Protein AF-A0A090RWK4-F1 (afdb_monomer_lite)

Organism: NCBI:txid990268

pLDDT: mean 87.61, std 13.98, range [47.28, 97.31]

Secondary structure (DSSP, 8-state):
-----TTSBPTTT--B--S-TTT--B-TTT--BSS------

Sequence (41 aa):
MLMLTQGDLCPHCGLIIMMPTDLEPICLGCGKRINDAEEDE

Foldseek 3Di:
DDQDAAQAAQPPPRDGQNHGCVVPQARPVPRDGRDDPPPPD

Structure (mmCIF, N/CA/C/O backbone):
data_AF-A0A090RWK4-F1
#
_entry.id   AF-A0A090RWK4-F1
#
loop_
_atom_site.group_PDB
_atom_site.id
_atom_site.type_symbol
_atom_site.label_atom_id
_atom_site.label_alt_id
_atom_site.label_comp_id
_atom_site.label_asym_id
_atom_site.label_entity_id
_atom_site.label_seq_id
_atom_site.pdbx_PDB_ins_code
_atom_site.Cartn_x
_atom_site.Cartn_y
_atom_site.Cartn_z
_atom_site.occupancy
_atom_site.B_iso_or_equiv
_atom_site.auth_seq_id
_atom_site.auth_comp_id
_atom_site.auth_asym_id
_atom_site.auth_atom_id
_atom_site.pdbx_PDB_model_num
ATOM 1 N N . MET A 1 1 ? 2.891 -11.230 7.790 1.00 59.16 1 MET A N 1
ATOM 2 C CA . MET A 1 1 ? 2.287 -10.536 6.634 1.00 59.16 1 MET A CA 1
ATOM 3 C C . MET A 1 1 ? 3.368 -9.814 5.849 1.00 59.16 1 MET A C 1
ATOM 5 O O . MET A 1 1 ? 4.275 -9.276 6.468 1.00 59.16 1 MET A O 1
ATOM 9 N N . LEU A 1 2 ? 3.311 -9.838 4.516 1.00 70.88 2 LEU A N 1
ATOM 10 C CA . LEU A 1 2 ? 4.171 -9.005 3.668 1.00 70.88 2 LEU A CA 1
ATOM 11 C C . LEU A 1 2 ? 3.612 -7.577 3.695 1.00 70.88 2 LEU A C 1
ATOM 13 O O . LEU A 1 2 ? 2.502 -7.365 3.216 1.00 70.88 2 LEU A O 1
ATOM 17 N N . MET A 1 3 ? 4.348 -6.628 4.275 1.00 87.06 3 MET A N 1
ATOM 18 C CA . MET A 1 3 ? 4.021 -5.205 4.150 1.00 87.06 3 MET A CA 1
ATOM 19 C C . MET A 1 3 ? 4.470 -4.728 2.772 1.00 87.06 3 MET A C 1
ATOM 21 O O . MET A 1 3 ? 5.644 -4.856 2.431 1.00 87.06 3 MET A O 1
ATOM 25 N N . LEU A 1 4 ? 3.532 -4.209 1.984 1.00 92.62 4 LEU A N 1
ATOM 26 C CA . LEU A 1 4 ? 3.815 -3.637 0.672 1.00 92.62 4 LEU A CA 1
ATOM 27 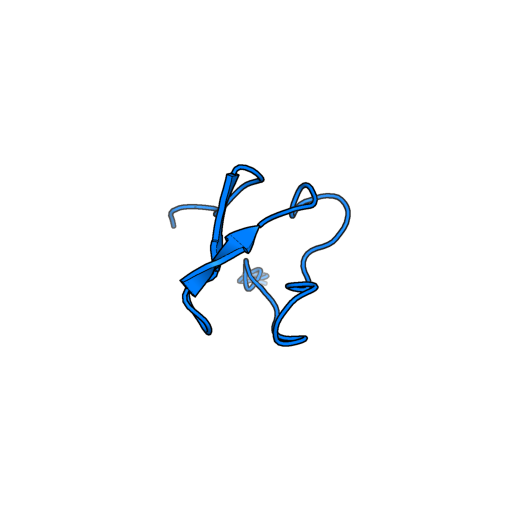C C . LEU A 1 4 ? 4.424 -2.250 0.842 1.00 92.62 4 LEU A C 1
ATOM 29 O O . LEU A 1 4 ? 4.050 -1.523 1.758 1.00 92.62 4 LEU A O 1
ATOM 33 N N . THR A 1 5 ? 5.344 -1.882 -0.040 1.00 95.06 5 THR A N 1
ATOM 34 C CA . THR A 1 5 ? 6.149 -0.662 0.059 1.00 95.06 5 THR A CA 1
ATOM 35 C C . THR A 1 5 ? 6.143 0.126 -1.251 1.00 95.06 5 THR A C 1
ATOM 37 O O . THR A 1 5 ? 5.542 -0.272 -2.251 1.00 95.06 5 THR A O 1
ATOM 40 N N . GLN A 1 6 ? 6.791 1.293 -1.251 1.00 96.12 6 GLN A N 1
ATOM 41 C CA . GLN A 1 6 ? 6.970 2.084 -2.466 1.00 96.12 6 GLN A CA 1
ATOM 42 C C . GLN A 1 6 ? 7.685 1.262 -3.550 1.00 96.12 6 GLN A C 1
ATOM 44 O O . GLN A 1 6 ? 8.728 0.664 -3.302 1.00 96.12 6 GLN A O 1
ATOM 49 N N . GLY A 1 7 ? 7.142 1.279 -4.767 1.00 96.06 7 GLY A N 1
ATOM 50 C CA . GLY A 1 7 ? 7.653 0.502 -5.899 1.00 96.06 7 GLY A CA 1
ATOM 51 C C . GLY A 1 7 ? 6.977 -0.859 -6.093 1.00 96.06 7 GLY A C 1
ATOM 52 O O . GLY A 1 7 ? 7.013 -1.375 -7.210 1.00 96.06 7 GLY A O 1
ATOM 53 N N . ASP A 1 8 ? 6.294 -1.395 -5.077 1.00 96.25 8 ASP A N 1
ATOM 54 C CA . ASP A 1 8 ? 5.448 -2.582 -5.233 1.00 96.25 8 ASP A CA 1
ATOM 55 C C . ASP A 1 8 ? 4.162 -2.251 -6.015 1.00 96.25 8 ASP A C 1
ATOM 57 O O . ASP A 1 8 ? 3.814 -1.086 -6.241 1.00 96.25 8 ASP A O 1
ATOM 61 N N . LEU A 1 9 ? 3.423 -3.281 -6.439 1.00 96.19 9 LEU A N 1
ATOM 62 C CA . LEU A 1 9 ? 2.120 -3.115 -7.087 1.00 96.19 9 LEU A CA 1
ATOM 63 C C . LEU A 1 9 ? 0.995 -3.110 -6.049 1.00 96.19 9 LEU A C 1
ATOM 65 O O . LEU A 1 9 ? 0.898 -4.004 -5.212 1.00 96.19 9 LEU A O 1
ATOM 69 N N . CYS A 1 10 ? 0.097 -2.130 -6.149 1.00 94.88 10 CYS A N 1
ATOM 70 C CA . CYS A 1 10 ? -1.113 -2.074 -5.343 1.00 94.88 10 CYS A CA 1
ATOM 71 C C . CYS A 1 10 ? -1.949 -3.346 -5.571 1.00 94.88 10 CYS A C 1
ATOM 73 O O . CYS A 1 10 ? -2.309 -3.633 -6.717 1.00 94.88 10 CYS A O 1
ATOM 75 N N . PRO A 1 11 ? -2.346 -4.069 -4.510 1.00 93.19 11 PRO A N 1
ATOM 76 C CA . PRO A 1 11 ? -3.037 -5.351 -4.639 1.00 93.19 11 PRO A CA 1
ATOM 77 C C . PRO A 1 11 ? -4.474 -5.186 -5.151 1.00 93.19 11 PRO A C 1
ATOM 79 O O . PRO A 1 11 ? -5.094 -6.141 -5.606 1.00 93.19 11 PRO A O 1
ATOM 82 N N . HIS A 1 12 ? -5.008 -3.962 -5.099 1.00 94.81 12 HIS A N 1
ATOM 83 C CA . HIS A 1 12 ? -6.376 -3.658 -5.504 1.00 94.81 12 HIS A CA 1
ATOM 84 C C . HIS A 1 12 ? -6.520 -3.282 -6.975 1.00 94.81 12 HIS A C 1
ATOM 86 O O . HIS A 1 12 ? -7.570 -3.537 -7.561 1.00 94.81 12 HIS A O 1
ATOM 92 N N . CYS A 1 13 ? -5.518 -2.612 -7.55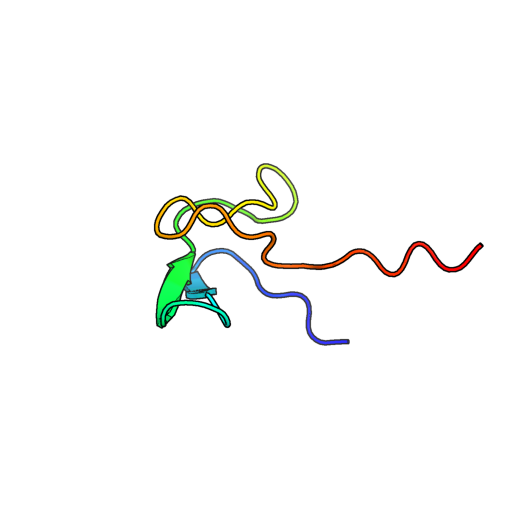1 1.00 97.19 13 CYS A N 1
ATOM 93 C CA . CYS A 1 13 ? -5.609 -2.045 -8.901 1.00 97.19 13 CYS A CA 1
ATOM 94 C C . CYS A 1 13 ? -4.396 -2.324 -9.796 1.00 97.19 13 CYS A C 1
ATOM 96 O O . CYS A 1 13 ? -4.438 -1.989 -10.976 1.00 97.19 13 CYS A O 1
ATOM 98 N N . GLY A 1 14 ? -3.323 -2.912 -9.262 1.00 96.00 14 GLY A N 1
ATOM 99 C CA . GLY A 1 14 ? -2.117 -3.245 -10.021 1.00 96.00 14 GLY A CA 1
ATOM 100 C C . GLY A 1 14 ? -1.242 -2.050 -10.410 1.00 96.00 14 GLY A C 1
ATOM 101 O O . GLY A 1 14 ? -0.311 -2.222 -11.189 1.00 96.00 14 GLY A O 1
ATOM 102 N N . LEU A 1 15 ? -1.515 -0.844 -9.898 1.00 97.00 15 LEU A N 1
ATOM 103 C CA . LEU A 1 15 ? -0.661 0.326 -10.122 1.00 97.00 15 LEU A CA 1
ATOM 104 C C . LEU A 1 15 ? 0.511 0.358 -9.144 1.00 97.00 15 LEU A C 1
ATOM 106 O O . LEU A 1 15 ? 0.375 -0.067 -7.998 1.00 97.00 15 LEU A O 1
ATOM 110 N N . ILE A 1 16 ? 1.638 0.917 -9.587 1.00 97.31 16 ILE A N 1
ATOM 111 C CA . ILE A 1 16 ? 2.823 1.102 -8.745 1.00 97.31 16 ILE A CA 1
ATOM 112 C C . ILE A 1 16 ? 2.475 2.008 -7.561 1.00 97.31 16 ILE A C 1
ATOM 114 O O . ILE A 1 16 ? 1.877 3.076 -7.719 1.00 97.31 16 ILE A O 1
ATOM 118 N N . ILE A 1 17 ? 2.881 1.587 -6.370 1.00 96.06 17 ILE A N 1
ATOM 119 C CA . ILE A 1 17 ? 2.778 2.369 -5.147 1.00 96.06 17 ILE A CA 1
ATOM 120 C C . ILE A 1 17 ? 3.801 3.505 -5.227 1.00 96.06 17 ILE A C 1
ATOM 122 O O . ILE A 1 17 ? 5.010 3.287 -5.147 1.00 96.06 17 ILE A O 1
ATOM 126 N N . MET A 1 18 ? 3.307 4.727 -5.434 1.00 95.00 18 MET A N 1
ATOM 127 C CA . MET A 1 18 ? 4.154 5.900 -5.678 1.00 95.00 18 MET A CA 1
ATOM 128 C C . MET A 1 18 ? 4.691 6.556 -4.402 1.00 95.00 18 MET A C 1
ATOM 130 O O . MET A 1 18 ? 5.683 7.276 -4.480 1.00 95.00 18 MET A O 1
ATOM 134 N N . MET A 1 19 ? 4.071 6.307 -3.246 1.00 94.56 19 MET A N 1
ATOM 135 C CA . MET A 1 19 ? 4.452 6.886 -1.954 1.00 94.56 19 MET A CA 1
ATOM 136 C C . MET A 1 19 ? 4.726 5.783 -0.926 1.00 94.56 19 MET A C 1
ATOM 138 O O . MET A 1 19 ? 4.064 4.747 -0.983 1.00 94.56 19 MET A O 1
ATOM 142 N N . PRO A 1 20 ? 5.673 5.979 0.008 1.00 92.69 20 PRO A N 1
ATOM 143 C CA . PRO A 1 20 ? 5.876 5.058 1.122 1.00 92.69 20 PRO A CA 1
ATOM 144 C C . PRO A 1 20 ? 4.583 4.858 1.925 1.00 92.69 20 PRO A C 1
ATOM 146 O O . PRO A 1 20 ? 3.921 5.825 2.301 1.00 92.69 20 PRO A O 1
ATOM 149 N N . THR A 1 21 ? 4.213 3.601 2.169 1.00 91.44 21 THR A N 1
ATOM 150 C CA . THR A 1 21 ? 2.938 3.218 2.800 1.00 91.44 21 THR A CA 1
ATOM 151 C C . THR A 1 21 ? 2.870 3.503 4.299 1.00 91.44 21 THR A C 1
ATOM 153 O O . THR A 1 21 ? 1.794 3.456 4.883 1.00 91.44 21 THR A O 1
ATOM 156 N N . ASP A 1 22 ? 4.017 3.741 4.929 1.00 90.69 22 ASP A N 1
ATOM 157 C CA . ASP A 1 22 ? 4.161 4.212 6.309 1.00 90.69 22 ASP A CA 1
ATOM 158 C C . ASP A 1 22 ? 3.851 5.712 6.447 1.00 90.69 22 ASP A C 1
ATOM 160 O O . ASP A 1 22 ? 3.404 6.149 7.505 1.00 90.69 22 ASP A O 1
ATOM 164 N N . LEU A 1 23 ? 4.043 6.490 5.375 1.00 90.88 23 LEU A N 1
ATOM 165 C CA . LEU A 1 23 ? 3.646 7.899 5.297 1.00 90.88 23 LEU A CA 1
ATOM 166 C C . LEU A 1 23 ? 2.219 8.066 4.766 1.00 90.88 23 LEU A C 1
ATOM 168 O O . LEU A 1 23 ? 1.445 8.842 5.318 1.00 90.88 23 LEU A O 1
ATOM 172 N N . GLU A 1 24 ? 1.881 7.355 3.689 1.00 91.88 24 GLU A N 1
ATOM 173 C CA . GLU A 1 24 ? 0.573 7.400 3.035 1.00 91.88 24 GLU A CA 1
ATOM 174 C C . GLU A 1 24 ? 0.102 5.972 2.722 1.00 91.88 24 GLU A C 1
ATOM 176 O O . GLU A 1 24 ? 0.499 5.389 1.707 1.00 91.88 24 GLU A O 1
ATOM 181 N N . PRO A 1 25 ? -0.745 5.370 3.576 1.00 91.62 25 PRO A N 1
ATOM 182 C CA . PRO A 1 25 ? -1.199 3.999 3.385 1.00 91.62 25 PRO A CA 1
ATOM 183 C C . PRO A 1 25 ? -2.269 3.871 2.290 1.00 91.62 25 PRO A C 1
ATOM 185 O O . PRO A 1 25 ? -2.730 2.756 2.034 1.00 91.62 25 PRO A O 1
ATOM 188 N N . ILE A 1 26 ? -2.699 4.968 1.654 1.00 94.94 26 ILE A N 1
ATOM 189 C CA . ILE A 1 26 ? -3.710 4.970 0.594 1.00 94.94 26 ILE A CA 1
ATOM 190 C C . ILE A 1 26 ? -3.053 4.937 -0.792 1.00 94.94 26 ILE A C 1
ATOM 192 O O . ILE A 1 26 ? -2.188 5.737 -1.141 1.00 94.94 26 ILE A O 1
ATOM 196 N N . CYS A 1 27 ? -3.524 4.034 -1.653 1.00 95.56 27 CYS A N 1
ATOM 197 C CA . CYS A 1 27 ? -3.126 4.008 -3.053 1.00 95.56 27 CYS A CA 1
ATOM 198 C C . CYS A 1 27 ? -3.644 5.250 -3.789 1.00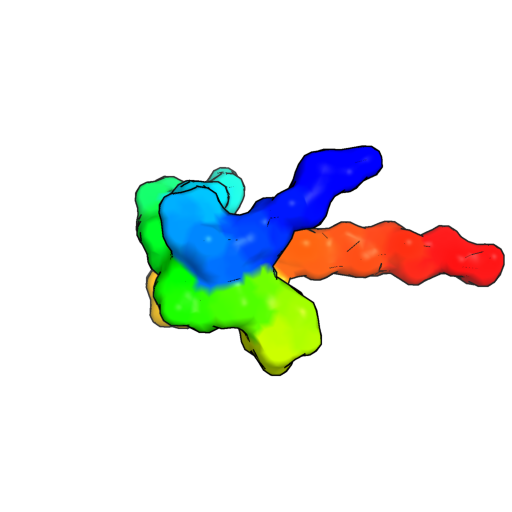 95.56 27 CYS A C 1
ATOM 200 O O . CYS A 1 27 ? -4.849 5.402 -3.986 1.00 95.56 27 CYS A O 1
ATOM 202 N N . LEU A 1 28 ? -2.735 6.071 -4.316 1.00 95.44 28 LEU A N 1
ATOM 203 C CA . LEU A 1 28 ? -3.076 7.270 -5.096 1.00 95.44 28 LEU A CA 1
ATOM 204 C C . LEU A 1 28 ? -3.794 6.978 -6.428 1.00 95.44 28 LEU A C 1
ATOM 206 O O . LEU A 1 28 ? -4.346 7.886 -7.039 1.00 95.44 28 LEU A O 1
ATOM 210 N N . GLY A 1 29 ? -3.789 5.723 -6.889 1.00 94.88 29 GLY A N 1
ATOM 211 C CA . GLY A 1 29 ? -4.467 5.313 -8.118 1.00 94.88 29 GLY A CA 1
ATOM 212 C C . GLY A 1 29 ? -5.919 4.870 -7.925 1.00 94.88 29 GLY A C 1
ATOM 213 O O . GLY A 1 29 ? -6.755 5.149 -8.777 1.00 94.88 29 GLY A O 1
ATOM 214 N N . CYS A 1 30 ? -6.234 4.170 -6.827 1.00 96.56 30 CYS A N 1
ATOM 215 C CA . CYS A 1 30 ? -7.582 3.625 -6.588 1.00 96.56 30 CYS A CA 1
ATOM 216 C C . CYS A 1 30 ? -8.245 4.082 -5.282 1.00 96.56 30 CYS A C 1
ATOM 218 O O . CYS A 1 30 ? -9.398 3.734 -5.040 1.00 96.56 30 CYS A O 1
ATOM 220 N N . GLY A 1 31 ? -7.535 4.822 -4.429 1.00 95.12 31 GLY A N 1
ATOM 221 C CA . GLY A 1 31 ? -8.042 5.329 -3.154 1.00 95.12 31 GLY A CA 1
ATOM 222 C C . GLY A 1 31 ? -8.210 4.274 -2.057 1.00 95.12 31 GLY A 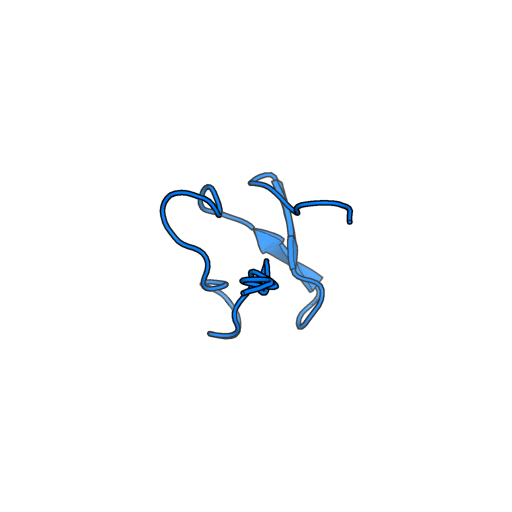C 1
ATOM 223 O O . GLY A 1 31 ? -8.725 4.596 -0.991 1.00 95.12 31 GLY A O 1
ATOM 224 N N . LYS A 1 32 ? -7.801 3.018 -2.284 1.00 95.19 32 LYS A N 1
ATOM 225 C CA . LYS A 1 32 ? -7.876 1.953 -1.273 1.00 95.19 32 LYS A CA 1
ATOM 226 C C . LYS A 1 32 ? -6.606 1.871 -0.433 1.00 95.19 32 LYS A C 1
ATOM 228 O O . LYS A 1 32 ? -5.514 2.161 -0.923 1.00 95.19 32 LYS A O 1
ATOM 233 N N . ARG 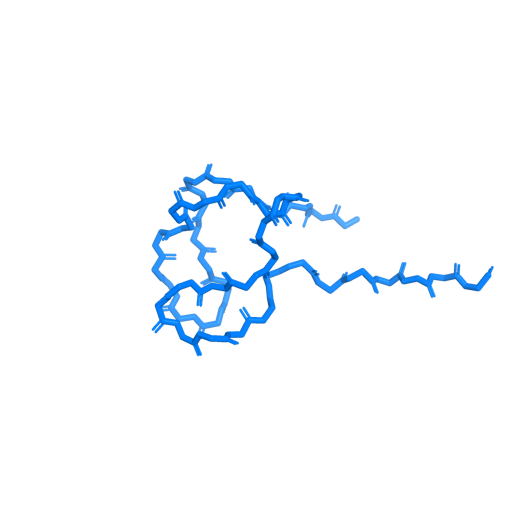A 1 33 ? -6.755 1.417 0.811 1.00 94.75 33 ARG A N 1
ATOM 234 C CA . ARG A 1 33 ? -5.648 1.166 1.739 1.00 94.75 33 ARG A CA 1
ATOM 235 C C . ARG A 1 33 ? -4.787 -0.009 1.255 1.00 94.75 33 ARG A C 1
ATOM 237 O O . ARG A 1 33 ? -5.322 -1.012 0.791 1.00 94.75 33 ARG A O 1
ATOM 244 N N . ILE A 1 34 ? -3.464 0.144 1.296 1.00 92.19 34 ILE A N 1
ATOM 245 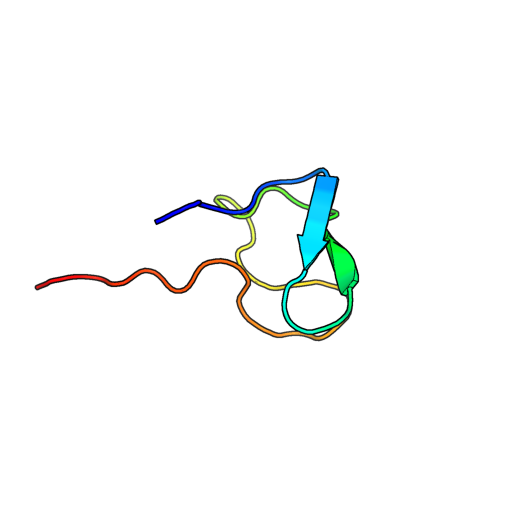C CA . ILE A 1 34 ? -2.493 -0.828 0.768 1.00 92.19 34 ILE A CA 1
ATOM 246 C C . ILE A 1 34 ? -2.107 -1.863 1.830 1.00 92.19 34 ILE A C 1
ATOM 248 O O . ILE A 1 34 ? -2.130 -3.056 1.546 1.00 92.19 34 ILE A O 1
ATOM 252 N N . ASN A 1 35 ? -1.778 -1.398 3.036 1.00 88.88 35 ASN A N 1
ATOM 253 C CA . ASN A 1 35 ? -1.488 -2.238 4.191 1.00 88.88 35 ASN A CA 1
ATOM 254 C C . ASN A 1 35 ? -2.621 -2.035 5.198 1.00 88.88 35 ASN A C 1
ATOM 256 O O . ASN A 1 35 ? -2.716 -0.984 5.848 1.00 88.88 35 ASN A O 1
ATOM 260 N N . ASP A 1 36 ? -3.515 -3.013 5.292 1.00 73.31 36 ASP A N 1
ATOM 261 C CA . ASP A 1 36 ? -4.436 -3.075 6.417 1.00 73.31 36 ASP A CA 1
ATOM 262 C C . ASP A 1 36 ? -3.583 -3.392 7.643 1.00 73.31 36 ASP A C 1
ATOM 264 O O . ASP A 1 36 ? -2.914 -4.423 7.707 1.00 73.31 36 ASP A O 1
ATOM 268 N N . ALA A 1 37 ? -3.504 -2.429 8.561 1.00 61.75 37 ALA A N 1
ATOM 269 C CA . ALA A 1 37 ? -2.953 -2.716 9.867 1.00 61.75 37 ALA A CA 1
ATOM 270 C C . ALA A 1 37 ? -3.992 -3.621 10.523 1.00 61.75 37 ALA A C 1
ATOM 272 O O . ALA A 1 37 ? -5.065 -3.149 10.898 1.00 61.75 37 ALA A O 1
ATOM 273 N N . GLU A 1 38 ? -3.711 -4.918 10.602 1.00 60.22 38 GLU A N 1
ATOM 274 C CA . GLU A 1 38 ? -4.231 -5.700 11.715 1.00 60.22 38 GLU A CA 1
ATOM 275 C C . GLU A 1 38 ? -3.622 -5.050 12.965 1.00 60.22 38 GLU A C 1
ATOM 277 O O . GLU A 1 38 ? -2.510 -5.364 13.383 1.00 60.22 38 GLU A O 1
ATOM 282 N N . GLU A 1 39 ? -4.291 -4.014 13.478 1.00 58.28 39 GLU A N 1
ATOM 283 C CA . GLU A 1 39 ? -4.184 -3.641 14.882 1.00 58.28 39 GLU A CA 1
ATOM 284 C C . GLU A 1 39 ? -4.803 -4.813 15.649 1.00 58.28 39 GLU A C 1
ATOM 286 O O . GLU A 1 39 ? -5.986 -4.800 15.979 1.00 58.28 39 GLU A O 1
ATOM 291 N N . ASP A 1 40 ? -4.018 -5.880 15.818 1.00 53.12 40 ASP A N 1
ATOM 292 C CA . ASP A 1 40 ? -4.282 -6.868 16.854 1.00 53.12 40 ASP A CA 1
ATOM 293 C C . ASP A 1 40 ? -4.204 -6.125 18.199 1.00 53.12 40 ASP A C 1
ATOM 295 O O . ASP A 1 40 ? -3.221 -5.433 18.484 1.00 53.12 40 ASP A O 1
ATOM 299 N N . GLU A 1 41 ? -5.302 -6.229 18.945 1.00 47.28 41 GLU A N 1
ATOM 300 C CA . GLU A 1 41 ? -5.646 -5.557 20.208 1.00 47.28 41 GLU A CA 1
ATOM 301 C C . GLU A 1 41 ? -4.545 -5.558 21.287 1.00 47.28 41 GLU A C 1
ATOM 303 O O . GLU A 1 41 ? -3.874 -6.599 21.492 1.00 47.28 41 GLU A O 1
#

Radius of gyration: 9.75 Å; chains: 1; bounding box: 16×18×30 Å